Protein AF-A0A2G8K4X2-F1 (afdb_monomer)

Solvent-accessible surface area (backbone atoms only — not comparable to full-atom values): 8890 Å² total; per-residue (Å²): 133,88,83,90,83,82,90,83,82,84,77,79,78,77,75,80,78,75,88,71,75,73,72,77,80,63,65,92,45,68,45,72,50,70,77,47,72,41,66,50,57,87,57,73,55,82,38,8,48,30,30,33,38,68,70,51,81,57,91,60,81,48,74,34,36,35,93,85,47,75,45,21,37,27,34,35,54,96,65,34,31,43,34,28,25,53,48,40,48,72,36,43,70,31,59,95,35,24,49,78,48,69,43,75,88,77,43,47,80,44,81,47,60,81,44,93,67,15,62,39,62,55,13,28,32,22,32,94,68,79,73,78,59,75,80,58,51,91,87,51,54,66,73,88,126

Foldseek 3Di:
DDDDDDDDDPPPPPDPDDPPPPPDPPDQPWAWADKDKFQDLVDWDQWATKTKGPVDFDPDFDWAQDPVQNQWIWTDDPRIIIITGRGWAFDAPAPVQWDWDADRQQRDIDIDGNDPRRRPGRITMHHDDDCPCVPADSNGHDHPD

Radius of gyration: 25.75 Å; Cα contacts (8 Å, |Δi|>4): 267; chains: 1; bounding box: 58×37×91 Å

pLDDT: mean 77.75, std 19.87, range [35.12, 98.06]

Nearest PDB structures (foldseek):
  3ix0-assembly1_A  TM=6.193E-01  e=2.206E-02  Homo sapiens
  2iz3-assembly1_A  TM=6.596E-01  e=3.076E-02  Homo sapiens
  2iz4-assembly1_A  TM=5.266E-01  e=6.522E-03  Sus scrofa
  6rwc-assembly2_B  TM=4.838E-01  e=2.524E-01  Gallus gallus
  1xhh-assembly1_A  TM=3.540E-01  e=5.657E-02  Sus scrofa

Sequence (145 aa):
MNFVSIVTIFVTLLGVARPGEIEGVKPDVEHALPILVEPDPNNEPTHGTCYNNLALACPAMAMFADPINVCSDCVCMNDEYTCCRRKAEPKVRCPEHCRLTQDQDTCEFLFSASARGACEIVGWYYSEVGDTFDNVPDTGLPYDS

Structure (mmCIF, N/CA/C/O backbone):
data_AF-A0A2G8K4X2-F1
#
_entry.id   AF-A0A2G8K4X2-F1
#
loop_
_atom_site.group_PDB
_atom_site.id
_atom_site.type_symbol
_atom_site.label_atom_id
_atom_site.label_alt_id
_atom_site.label_comp_id
_atom_site.label_asym_id
_atom_site.label_entity_id
_atom_site.label_seq_id
_atom_site.pdbx_PDB_ins_code
_atom_site.Cartn_x
_atom_site.Cartn_y
_atom_site.Cartn_z
_atom_site.occupancy
_atom_site.B_iso_or_equiv
_atom_site.auth_seq_id
_atom_site.auth_comp_id
_atom_site.auth_asym_id
_atom_site.auth_atom_id
_atom_site.pdbx_PDB_model_num
ATOM 1 N N . MET A 1 1 ? -45.144 -23.058 -72.183 1.00 35.75 1 MET A N 1
ATOM 2 C CA . MET A 1 1 ? -43.898 -23.804 -72.458 1.00 35.75 1 MET A CA 1
ATOM 3 C C . MET A 1 1 ? -42.743 -23.018 -71.860 1.00 35.75 1 MET A C 1
ATOM 5 O O . MET A 1 1 ? -42.625 -21.850 -72.190 1.00 35.75 1 MET A O 1
ATOM 9 N N . ASN A 1 2 ? -42.036 -23.658 -70.920 1.00 35.12 2 ASN A N 1
ATOM 10 C CA . ASN A 1 2 ? -40.651 -23.513 -70.424 1.00 35.12 2 ASN A CA 1
ATOM 11 C C . ASN A 1 2 ? -39.813 -22.332 -70.984 1.00 35.12 2 ASN A C 1
ATOM 13 O O . ASN A 1 2 ? -39.846 -22.083 -72.179 1.00 35.12 2 ASN A O 1
ATOM 17 N N . PHE A 1 3 ? -38.987 -21.606 -70.225 1.00 39.78 3 PHE A N 1
ATOM 18 C CA . PHE A 1 3 ? -37.898 -22.087 -69.368 1.00 39.78 3 PHE A CA 1
ATOM 19 C C . PHE A 1 3 ? -37.444 -21.005 -68.369 1.00 39.78 3 PHE A C 1
ATOM 21 O O . PHE A 1 3 ? -37.475 -19.810 -68.650 1.00 39.78 3 PHE A O 1
ATOM 28 N N . VAL A 1 4 ? -36.963 -21.481 -67.224 1.00 45.62 4 VAL A N 1
ATOM 29 C CA . VAL A 1 4 ? -36.193 -20.775 -66.191 1.00 45.62 4 VAL A CA 1
ATOM 30 C C . VAL A 1 4 ? -34.840 -20.284 -66.734 1.00 45.62 4 VAL A C 1
ATOM 32 O O . VAL A 1 4 ? -34.160 -21.029 -67.436 1.00 45.62 4 VAL A O 1
ATOM 35 N N . SER A 1 5 ? -34.410 -19.078 -66.344 1.00 42.50 5 SER A N 1
ATOM 36 C CA . SER A 1 5 ? -32.993 -18.655 -66.258 1.00 42.50 5 SER A CA 1
ATOM 37 C C . SER A 1 5 ? -32.906 -17.363 -65.430 1.00 42.50 5 SER A C 1
ATOM 39 O O . SER A 1 5 ? -33.437 -16.338 -65.835 1.00 42.50 5 SER A O 1
ATOM 41 N N . ILE A 1 6 ? -32.600 -17.468 -64.133 1.00 49.41 6 ILE A N 1
ATOM 42 C CA . ILE A 1 6 ? -31.269 -17.328 -63.497 1.00 49.41 6 ILE A CA 1
ATOM 43 C C . ILE A 1 6 ? -30.860 -15.857 -63.277 1.00 49.41 6 ILE A C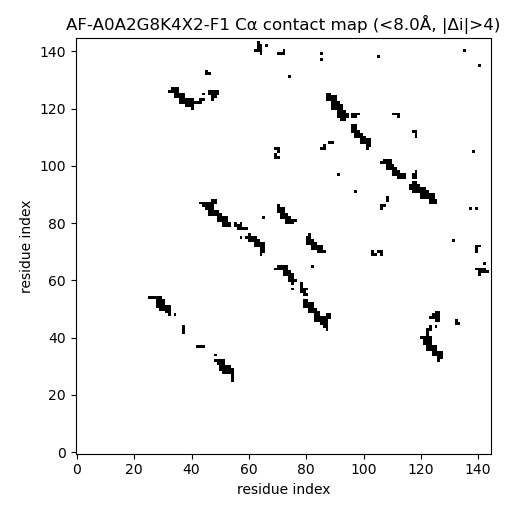 1
ATOM 45 O O . ILE A 1 6 ? -30.402 -15.159 -64.171 1.00 49.41 6 ILE A O 1
ATOM 49 N N . VAL A 1 7 ? -31.081 -15.437 -62.027 1.00 49.28 7 VAL A N 1
ATOM 50 C CA . VAL A 1 7 ? -30.202 -14.679 -61.116 1.00 49.28 7 VAL A CA 1
ATOM 51 C C . VAL A 1 7 ? -28.978 -13.987 -61.732 1.00 49.28 7 VAL A C 1
ATOM 53 O O . VAL A 1 7 ? -28.005 -14.648 -62.064 1.00 49.28 7 VAL A O 1
ATOM 56 N N . THR A 1 8 ? -28.966 -12.652 -61.662 1.00 46.31 8 THR A N 1
ATOM 57 C CA . THR A 1 8 ? -27.767 -11.856 -61.329 1.00 46.31 8 THR A CA 1
ATOM 58 C C . THR A 1 8 ? -28.211 -10.474 -60.851 1.00 46.31 8 THR A C 1
ATOM 60 O O . THR A 1 8 ? -28.406 -9.565 -61.652 1.00 46.31 8 THR A O 1
ATOM 63 N N . ILE A 1 9 ? -28.390 -10.305 -59.539 1.00 53.06 9 ILE A N 1
ATOM 64 C CA . ILE A 1 9 ? -28.363 -8.975 -58.921 1.00 53.06 9 ILE A CA 1
ATOM 65 C C . ILE A 1 9 ? -26.979 -8.849 -58.292 1.00 53.06 9 ILE A C 1
ATOM 67 O O . ILE A 1 9 ? -26.721 -9.382 -57.216 1.00 53.06 9 ILE A O 1
ATOM 71 N N . PHE A 1 10 ? -26.075 -8.173 -58.999 1.00 44.56 10 PHE A N 1
ATOM 72 C CA . PHE A 1 10 ? -24.842 -7.655 -58.418 1.00 44.56 10 PHE A CA 1
ATOM 73 C C . PHE A 1 10 ? -25.221 -6.518 -57.464 1.00 44.56 10 PHE A C 1
ATOM 75 O O . PHE A 1 10 ? -25.299 -5.358 -57.859 1.00 44.56 10 PHE A O 1
ATOM 82 N N . VAL A 1 11 ? -25.497 -6.851 -56.202 1.00 49.78 11 VAL A N 1
ATOM 83 C CA . VAL A 1 11 ? -25.477 -5.857 -55.128 1.00 49.78 11 VAL A CA 1
ATOM 84 C C . VAL A 1 11 ? -24.010 -5.587 -54.825 1.00 49.78 11 VAL A C 1
ATOM 86 O O . VAL A 1 11 ? -23.348 -6.346 -54.121 1.00 49.78 11 VAL A O 1
ATOM 89 N N . THR A 1 12 ? -23.485 -4.510 -55.399 1.00 48.69 12 THR A N 1
ATOM 90 C CA . THR A 1 12 ? -22.226 -3.904 -54.975 1.00 48.69 12 THR A CA 1
ATOM 91 C C . THR A 1 12 ? -22.400 -3.380 -53.552 1.00 48.69 12 THR A C 1
ATOM 93 O O . THR A 1 12 ? -22.817 -2.242 -53.336 1.00 48.69 12 THR A O 1
ATOM 96 N N . LEU A 1 13 ? -22.091 -4.228 -52.571 1.00 42.22 13 LEU A N 1
ATOM 97 C CA . LEU A 1 13 ? -21.742 -3.814 -51.218 1.00 42.22 13 LEU A CA 1
ATOM 98 C C . LEU A 1 13 ? -20.413 -3.056 -51.303 1.00 42.22 13 LEU A C 1
ATOM 100 O O . LEU A 1 13 ? -19.335 -3.631 -51.174 1.00 42.22 13 LEU A O 1
ATOM 104 N N . LEU A 1 14 ? -20.493 -1.751 -51.561 1.00 46.50 14 LEU A N 1
ATOM 105 C CA . LEU A 1 14 ? -19.412 -0.833 -51.233 1.00 46.50 14 LEU A CA 1
ATOM 106 C C . LEU A 1 14 ? -19.331 -0.786 -49.709 1.00 46.50 14 LEU A C 1
ATOM 108 O O . LEU A 1 14 ? -20.052 -0.045 -49.041 1.00 46.50 14 LEU A O 1
ATOM 112 N N . GLY A 1 15 ? -18.477 -1.656 -49.176 1.00 39.78 15 GLY A N 1
ATOM 113 C CA . GLY A 1 15 ? -18.011 -1.589 -47.809 1.00 39.78 15 GLY A CA 1
ATOM 114 C C . GLY A 1 15 ? -17.372 -0.229 -47.580 1.00 39.78 15 GLY A C 1
ATOM 115 O O . GLY A 1 15 ? -16.271 0.043 -48.050 1.00 39.78 15 GLY A O 1
ATOM 116 N N . VAL A 1 16 ? -18.060 0.620 -46.824 1.00 42.34 16 VAL A N 1
ATOM 117 C CA . VAL A 1 16 ? -17.403 1.702 -46.101 1.00 42.34 16 VAL A CA 1
ATOM 118 C C . VAL A 1 16 ? -16.757 1.035 -44.893 1.00 42.34 16 VAL A C 1
ATOM 120 O O . VAL A 1 16 ? -17.330 0.966 -43.807 1.00 42.34 16 VAL A O 1
ATOM 123 N N . ALA A 1 17 ? -15.586 0.440 -45.117 1.00 38.44 17 ALA A N 1
ATOM 124 C CA . ALA A 1 17 ? -14.697 0.086 -44.030 1.00 38.44 17 ALA A CA 1
ATOM 125 C C . ALA A 1 17 ? -14.348 1.399 -43.325 1.00 38.44 17 ALA A C 1
ATOM 127 O O . ALA A 1 17 ? -13.675 2.259 -43.889 1.00 38.44 17 ALA A O 1
ATOM 128 N N . ARG A 1 18 ? -14.863 1.585 -42.111 1.00 45.28 18 ARG A N 1
ATOM 129 C CA . ARG A 1 18 ? -14.242 2.490 -41.153 1.00 45.28 18 ARG A CA 1
ATOM 130 C C . ARG A 1 18 ? -13.217 1.651 -40.398 1.00 45.28 18 ARG A C 1
ATOM 132 O O . ARG A 1 18 ? -13.633 0.913 -39.507 1.00 45.28 18 ARG A O 1
ATOM 139 N N . PRO A 1 19 ? -11.913 1.732 -40.701 1.00 39.41 19 PRO A N 1
ATOM 140 C CA . PRO A 1 19 ? -10.915 1.413 -39.705 1.00 39.41 19 PRO A CA 1
ATOM 141 C C . PRO A 1 19 ? -10.851 2.636 -38.789 1.00 39.41 19 PRO A C 1
ATOM 143 O O . PRO A 1 19 ? -10.010 3.512 -38.932 1.00 39.41 19 PRO A O 1
ATOM 146 N N . GLY A 1 20 ? -11.842 2.761 -37.911 1.00 37.41 20 GLY A N 1
ATOM 147 C CA . GLY A 1 20 ? -11.581 3.393 -36.633 1.00 37.41 20 GLY A CA 1
ATOM 148 C C . GLY A 1 20 ? -11.037 2.270 -35.780 1.00 37.41 20 GLY A C 1
ATOM 149 O O . GLY A 1 20 ? -11.826 1.549 -35.175 1.00 37.41 20 GLY A O 1
ATOM 150 N N . GLU A 1 21 ? -9.725 2.050 -35.849 1.00 40.00 21 GLU A N 1
ATOM 151 C CA . GLU A 1 21 ? -9.008 1.329 -34.808 1.00 40.00 21 GLU A CA 1
ATOM 152 C C . GLU A 1 21 ? -9.442 1.958 -33.489 1.00 40.00 21 GLU A C 1
ATOM 154 O O . GLU A 1 21 ? -9.112 3.100 -33.177 1.00 40.00 21 GLU A O 1
ATOM 159 N N . ILE A 1 22 ? -10.271 1.234 -32.746 1.00 46.62 22 ILE A N 1
ATOM 160 C CA . ILE A 1 22 ? -10.322 1.430 -31.312 1.00 46.62 22 ILE A CA 1
ATOM 161 C C . ILE A 1 22 ? -8.970 0.878 -30.876 1.00 46.62 22 ILE A C 1
ATOM 163 O O . ILE A 1 22 ? -8.792 -0.339 -30.793 1.00 46.62 22 ILE A O 1
ATOM 167 N N . GLU A 1 23 ? -7.990 1.779 -30.789 1.00 39.12 23 GLU A N 1
ATOM 168 C CA . GLU A 1 23 ? -6.681 1.525 -30.201 1.00 39.12 23 GLU A CA 1
ATOM 169 C C . GLU A 1 23 ? -6.888 0.699 -28.936 1.00 39.12 23 GLU A C 1
ATOM 171 O O . GLU A 1 23 ? -7.755 0.999 -28.111 1.00 39.12 23 GLU A O 1
ATOM 176 N N . GLY A 1 24 ? -6.168 -0.418 -28.888 1.00 39.50 24 GLY A N 1
ATOM 177 C CA . GLY A 1 24 ? -6.469 -1.565 -28.055 1.00 39.50 24 GLY A CA 1
ATOM 178 C C . GLY A 1 24 ? -6.794 -1.210 -26.613 1.00 39.50 24 GLY A C 1
ATOM 179 O O . GLY A 1 24 ? -5.904 -0.967 -25.804 1.00 39.50 24 GLY A O 1
ATOM 180 N N . VAL A 1 25 ? -8.068 -1.355 -26.255 1.00 39.56 25 VAL A N 1
ATOM 181 C CA . VAL A 1 25 ? -8.414 -1.770 -24.899 1.00 39.56 25 VAL A CA 1
ATOM 182 C C . VAL A 1 25 ? -7.972 -3.226 -24.799 1.00 39.56 25 VAL A C 1
ATOM 184 O O . VAL A 1 25 ? -8.720 -4.153 -25.118 1.00 39.56 25 VAL A O 1
ATOM 187 N N . LYS A 1 26 ? -6.698 -3.428 -24.453 1.00 43.03 26 LYS A N 1
ATOM 188 C CA . LYS A 1 26 ? -6.221 -4.730 -23.998 1.00 43.03 26 LYS A CA 1
ATOM 189 C C . LYS A 1 26 ? -7.056 -5.034 -22.741 1.00 43.03 26 LYS A C 1
ATOM 191 O O . LYS A 1 26 ? -7.198 -4.135 -21.912 1.00 43.03 26 LYS A O 1
ATOM 196 N N . PRO A 1 27 ? -7.716 -6.204 -22.651 1.00 45.97 27 PRO A N 1
ATOM 197 C CA . PRO A 1 27 ? -8.556 -6.529 -21.501 1.00 45.97 27 PRO A CA 1
ATOM 198 C C . PRO A 1 27 ? -7.746 -6.339 -20.221 1.00 45.97 27 PRO A C 1
ATOM 200 O O . PRO A 1 27 ? -6.533 -6.495 -20.265 1.00 45.97 27 PRO A O 1
ATOM 203 N N . ASP A 1 28 ? -8.402 -5.990 -19.122 1.00 52.06 28 ASP A N 1
ATOM 204 C CA . ASP A 1 28 ? -7.775 -5.878 -17.805 1.00 52.06 28 ASP A CA 1
ATOM 205 C C . ASP A 1 28 ? -7.044 -7.201 -17.499 1.00 52.06 28 ASP A C 1
ATOM 207 O O . ASP A 1 28 ? -7.676 -8.219 -17.208 1.00 52.06 28 ASP A O 1
ATOM 211 N N . VAL A 1 29 ? -5.723 -7.239 -17.712 1.00 61.19 29 VAL A N 1
ATOM 212 C CA . VAL A 1 29 ? -4.878 -8.421 -17.465 1.00 61.19 29 VAL A CA 1
ATOM 213 C C . VAL A 1 29 ? -4.038 -8.184 -16.215 1.00 61.19 29 VAL A C 1
ATOM 215 O O . VAL A 1 29 ? -2.851 -8.510 -16.171 1.00 61.19 29 VAL A O 1
ATOM 218 N N . GLU A 1 30 ? -4.656 -7.563 -15.215 1.00 73.62 30 GLU A N 1
ATOM 219 C CA . GLU A 1 30 ? -4.088 -7.440 -13.884 1.00 73.62 30 GLU A CA 1
ATOM 220 C C . GLU A 1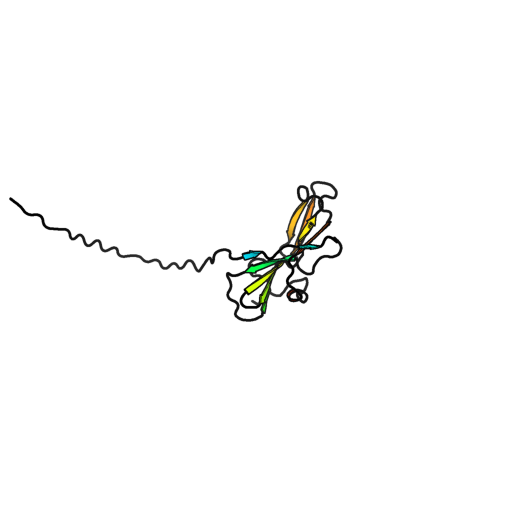 30 ? -4.214 -8.785 -13.166 1.00 73.62 30 GLU A C 1
ATOM 222 O O . GLU A 1 30 ? -5.309 -9.310 -12.941 1.00 73.62 30 GLU A O 1
ATOM 227 N N . HIS A 1 31 ? -3.076 -9.378 -12.823 1.00 84.75 31 HIS A N 1
ATOM 228 C CA . HIS A 1 31 ? -3.020 -10.586 -12.018 1.00 84.75 31 HIS A CA 1
ATOM 229 C C . HIS A 1 31 ? -2.592 -10.228 -10.599 1.00 84.75 31 HIS A C 1
ATOM 231 O O . HIS A 1 31 ? -1.420 -9.956 -10.354 1.00 84.75 31 HIS A O 1
ATOM 237 N N . ALA A 1 32 ? -3.538 -10.220 -9.659 1.00 87.88 32 ALA A N 1
ATOM 238 C CA . ALA A 1 32 ? -3.230 -9.959 -8.258 1.00 87.88 32 ALA A CA 1
ATOM 239 C C . ALA A 1 32 ? -2.256 -11.012 -7.709 1.00 87.88 32 ALA A C 1
ATOM 241 O O . ALA A 1 32 ? -2.498 -12.217 -7.827 1.00 87.88 32 ALA A O 1
ATOM 242 N N . LEU A 1 33 ? -1.175 -10.551 -7.081 1.00 91.56 33 LEU A N 1
ATOM 243 C CA . LEU A 1 33 ? -0.255 -11.425 -6.367 1.00 91.56 33 LEU A CA 1
ATOM 244 C C . LEU A 1 33 ? -0.884 -11.901 -5.046 1.00 91.56 33 LEU A C 1
ATOM 246 O O . LEU A 1 33 ? -1.833 -11.285 -4.546 1.00 91.56 33 LEU A O 1
ATOM 250 N N . PRO A 1 34 ? -0.382 -13.002 -4.455 1.00 94.75 34 PRO A N 1
ATOM 251 C CA . PRO A 1 34 ? -0.856 -13.467 -3.160 1.00 94.75 34 PRO A CA 1
ATOM 252 C C . PRO A 1 34 ? -0.825 -12.350 -2.109 1.00 94.75 34 PRO A C 1
ATOM 254 O O . PRO A 1 34 ? 0.167 -11.633 -1.970 1.00 94.75 34 PRO A O 1
ATOM 257 N N . ILE A 1 35 ? -1.928 -12.210 -1.373 1.00 95.56 35 ILE A N 1
ATOM 258 C CA . ILE A 1 35 ? -2.058 -11.237 -0.288 1.00 95.56 35 ILE A CA 1
ATOM 259 C C . ILE A 1 35 ? -1.720 -11.932 1.028 1.00 95.56 35 ILE A C 1
ATOM 261 O O . ILE A 1 35 ? -2.321 -12.948 1.387 1.00 95.56 35 ILE A O 1
ATOM 265 N N . LEU A 1 36 ? -0.775 -11.350 1.751 1.00 96.69 36 LEU A N 1
ATOM 266 C CA . LEU A 1 36 ? -0.355 -11.729 3.089 1.00 96.69 36 LEU A CA 1
ATOM 267 C C . LEU A 1 36 ? -0.839 -10.696 4.111 1.00 96.69 36 LEU A C 1
ATOM 269 O O . LEU A 1 36 ? -1.313 -9.612 3.761 1.00 96.69 36 LEU A O 1
ATOM 273 N N . VAL A 1 37 ? -0.745 -11.062 5.391 1.00 97.12 37 VAL A N 1
ATOM 274 C CA . VAL A 1 37 ? -1.104 -10.192 6.514 1.00 97.12 37 VAL A CA 1
ATOM 275 C C . VAL A 1 37 ? 0.059 -10.133 7.490 1.00 97.12 37 VAL A C 1
ATOM 277 O O . VAL A 1 37 ? 0.432 -11.167 8.039 1.00 97.12 37 VAL A O 1
ATOM 280 N N . GLU A 1 38 ? 0.568 -8.932 7.744 1.00 96.88 38 GLU A N 1
ATOM 281 C CA . GLU A 1 38 ? 1.440 -8.640 8.882 1.00 96.88 38 GLU A CA 1
ATOM 282 C C . GLU A 1 38 ? 0.545 -8.339 10.097 1.00 96.88 38 GLU A C 1
ATOM 284 O O . GLU A 1 38 ? -0.206 -7.360 10.066 1.00 96.88 38 GLU A O 1
ATOM 289 N N . PRO A 1 39 ? 0.500 -9.213 11.119 1.00 96.44 39 PRO A N 1
ATOM 290 C CA . PRO A 1 39 ? -0.393 -9.045 12.260 1.00 96.44 39 PRO A CA 1
ATOM 291 C C . PRO A 1 39 ? 0.051 -7.982 13.276 1.00 96.44 39 PRO A C 1
ATOM 293 O O . PRO A 1 39 ? -0.772 -7.611 14.113 1.00 96.44 39 PRO A O 1
ATOM 296 N N . ASP A 1 40 ? 1.305 -7.518 13.270 1.00 97.06 40 ASP A N 1
ATOM 297 C CA . ASP A 1 40 ? 1.741 -6.435 14.157 1.00 97.06 40 ASP A CA 1
ATOM 298 C C . ASP A 1 40 ? 1.317 -5.071 13.583 1.00 97.06 40 ASP A C 1
ATOM 300 O O . ASP A 1 40 ? 1.847 -4.633 12.560 1.00 97.06 40 ASP A O 1
ATOM 304 N N . PRO A 1 41 ? 0.393 -4.342 14.237 1.00 96.00 41 PRO A N 1
ATOM 305 C CA . PRO A 1 41 ? -0.040 -3.035 13.757 1.00 96.00 41 PRO A CA 1
ATOM 306 C C . PRO A 1 41 ? 1.074 -1.979 13.766 1.00 96.00 41 PRO A C 1
ATOM 308 O O . PRO A 1 41 ? 0.916 -0.951 13.116 1.00 96.00 41 PRO A O 1
ATOM 311 N N . ASN A 1 42 ? 2.189 -2.206 14.469 1.00 96.88 42 ASN A N 1
ATOM 312 C CA . ASN A 1 42 ? 3.330 -1.287 14.490 1.00 96.88 42 ASN A CA 1
ATOM 313 C C . ASN A 1 42 ? 4.397 -1.620 13.436 1.00 96.88 42 ASN A C 1
ATOM 315 O O . ASN A 1 42 ? 5.356 -0.861 13.304 1.00 96.88 42 ASN A O 1
ATOM 319 N N . ASN A 1 43 ? 4.252 -2.737 12.719 1.00 95.38 43 ASN A N 1
ATOM 320 C CA . ASN A 1 43 ? 5.172 -3.162 11.670 1.00 95.38 43 ASN A CA 1
ATOM 321 C C . ASN A 1 43 ? 4.516 -2.962 10.298 1.00 95.38 43 ASN A C 1
ATOM 323 O O . ASN A 1 43 ? 4.073 -3.917 9.673 1.00 95.38 43 ASN A O 1
ATOM 327 N N . GLU A 1 44 ? 4.374 -1.715 9.850 1.00 94.38 44 GLU A N 1
ATOM 328 C CA . GLU A 1 44 ? 3.846 -1.442 8.508 1.00 94.38 44 GLU A CA 1
ATOM 329 C C . GLU A 1 44 ? 4.870 -1.878 7.437 1.00 94.38 44 GLU A C 1
ATOM 331 O O . GLU A 1 44 ? 6.016 -1.420 7.483 1.00 94.38 44 GLU A O 1
ATOM 336 N N . PRO A 1 45 ? 4.501 -2.757 6.483 1.00 92.88 45 PRO A N 1
ATOM 337 C CA . PRO A 1 45 ? 5.371 -3.113 5.363 1.00 92.88 45 PRO A CA 1
ATOM 338 C C . PRO A 1 45 ? 5.691 -1.908 4.467 1.00 92.88 45 PRO A C 1
ATOM 340 O O . PRO A 1 45 ? 4.887 -0.989 4.334 1.00 92.88 45 PRO A O 1
ATOM 343 N N . THR A 1 46 ? 6.840 -1.950 3.789 1.00 90.12 46 THR A N 1
ATOM 344 C CA . THR A 1 46 ? 7.325 -0.879 2.893 1.00 90.12 46 THR A CA 1
ATOM 345 C C . THR A 1 46 ? 6.422 -0.631 1.684 1.00 90.12 46 THR A C 1
ATOM 347 O O . THR A 1 46 ? 6.434 0.456 1.118 1.00 90.12 46 THR A O 1
ATOM 350 N N . HIS A 1 47 ? 5.623 -1.622 1.292 1.00 91.62 47 HIS A N 1
ATOM 351 C CA . HIS A 1 47 ? 4.639 -1.522 0.223 1.00 91.62 47 HIS A CA 1
ATOM 352 C C . HIS A 1 47 ? 3.370 -2.303 0.589 1.00 91.62 47 HIS A C 1
ATOM 354 O O . HIS A 1 47 ? 3.349 -3.159 1.476 1.00 91.62 47 HIS A O 1
ATOM 360 N N . GLY A 1 48 ? 2.292 -2.045 -0.142 1.00 94.31 48 GLY A N 1
ATOM 361 C CA . GLY A 1 48 ? 1.038 -2.771 -0.012 1.00 94.31 48 GLY A CA 1
ATOM 362 C C . GLY A 1 48 ? 0.934 -3.990 -0.910 1.00 94.31 48 GLY A C 1
ATOM 363 O O . GLY A 1 48 ? 1.904 -4.701 -1.181 1.00 94.31 48 GLY A O 1
ATOM 364 N N . THR A 1 49 ? -0.295 -4.275 -1.318 1.00 94.56 49 THR A N 1
ATOM 365 C CA . THR A 1 49 ? -0.595 -5.371 -2.234 1.00 94.56 49 THR A CA 1
ATOM 366 C C . THR A 1 49 ? -0.105 -5.049 -3.638 1.00 94.56 49 THR A C 1
ATOM 368 O O . THR A 1 49 ? -0.040 -3.884 -4.045 1.00 94.56 49 THR A O 1
ATOM 371 N N . CYS A 1 50 ? 0.239 -6.104 -4.367 1.00 92.75 50 CYS A N 1
ATOM 372 C CA . CYS A 1 50 ? 0.830 -5.999 -5.689 1.00 92.75 50 CYS A CA 1
ATOM 373 C C . CYS A 1 50 ? 0.030 -6.788 -6.726 1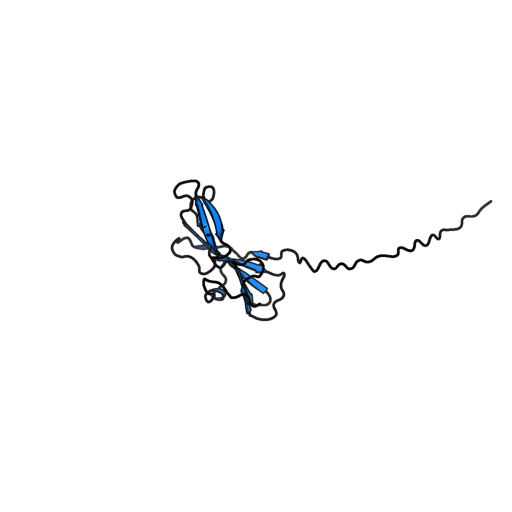.00 92.75 50 CYS A C 1
ATOM 375 O O . CYS A 1 50 ? -0.694 -7.735 -6.403 1.00 92.75 50 CYS A O 1
ATOM 377 N N . TYR A 1 51 ? 0.188 -6.415 -7.987 1.00 90.31 51 TYR A N 1
ATOM 378 C CA . TYR A 1 51 ? -0.411 -7.089 -9.127 1.00 90.31 51 TYR A CA 1
ATOM 379 C C . TYR A 1 51 ? 0.543 -7.058 -10.322 1.00 90.31 51 TYR A C 1
ATOM 381 O O . TYR A 1 51 ? 1.353 -6.140 -10.452 1.00 90.31 51 TYR A O 1
ATOM 389 N N . ASN A 1 52 ? 0.439 -8.048 -11.205 1.00 87.75 52 ASN A N 1
ATOM 390 C CA . ASN A 1 52 ? 1.173 -8.052 -12.462 1.00 87.75 52 ASN A CA 1
ATOM 391 C C . ASN A 1 52 ? 0.304 -7.455 -13.565 1.00 87.75 52 ASN A C 1
ATOM 393 O O . ASN A 1 52 ? -0.824 -7.903 -13.761 1.00 87.75 52 ASN A O 1
ATOM 397 N N . ASN A 1 53 ? 0.829 -6.492 -14.317 1.00 79.50 53 ASN A N 1
ATOM 398 C CA . ASN A 1 53 ? 0.169 -5.933 -15.488 1.00 79.50 53 ASN A CA 1
ATOM 399 C C . ASN A 1 53 ? 0.723 -6.586 -16.763 1.00 79.50 53 ASN A C 1
ATOM 401 O O . ASN A 1 53 ? 1.785 -6.216 -17.265 1.00 79.50 53 ASN A O 1
ATOM 405 N N . LEU A 1 54 ? -0.017 -7.551 -17.318 1.00 73.56 54 LEU A N 1
ATOM 406 C CA . LEU A 1 54 ? 0.372 -8.249 -18.556 1.00 73.56 54 LEU A CA 1
ATOM 407 C C . LEU A 1 54 ? -0.059 -7.486 -19.825 1.00 73.56 54 LEU A C 1
ATOM 409 O O . LEU A 1 54 ? 0.162 -7.925 -20.966 1.00 73.56 54 LEU A O 1
ATOM 413 N N . ALA A 1 55 ? -0.725 -6.339 -19.664 1.00 68.75 55 ALA A N 1
ATOM 414 C CA . ALA A 1 55 ? -1.153 -5.522 -20.785 1.00 68.75 55 ALA A CA 1
ATOM 415 C C . ALA A 1 55 ? 0.023 -4.753 -21.418 1.00 68.75 55 ALA A C 1
ATOM 417 O O . ALA A 1 55 ? 0.017 -4.492 -22.625 1.00 68.75 55 ALA A O 1
ATOM 418 N N . LEU A 1 56 ? 1.071 -4.481 -20.651 1.00 66.56 56 LEU A N 1
ATOM 419 C CA . LEU A 1 56 ? 2.213 -3.694 -21.090 1.00 66.56 56 LEU A CA 1
ATOM 420 C C . LEU A 1 56 ? 3.394 -4.606 -21.454 1.00 66.56 56 LEU A C 1
ATOM 422 O O . LEU A 1 56 ? 3.660 -5.593 -20.778 1.00 66.56 56 LEU A O 1
ATOM 426 N N . ALA A 1 57 ? 4.079 -4.298 -22.558 1.00 66.69 57 ALA A N 1
ATOM 427 C CA . ALA A 1 57 ? 5.309 -4.984 -22.952 1.00 66.69 57 ALA A CA 1
ATOM 428 C C . ALA A 1 57 ? 6.502 -4.206 -22.401 1.00 66.69 57 ALA A C 1
ATOM 430 O O . ALA A 1 57 ? 6.594 -2.999 -22.625 1.00 66.69 57 ALA A O 1
ATOM 431 N N . CYS A 1 58 ? 7.397 -4.884 -21.690 1.00 67.94 58 CYS A N 1
ATOM 432 C CA . CYS A 1 58 ? 8.511 -4.224 -21.036 1.00 67.94 58 CYS A CA 1
ATOM 433 C C . CYS A 1 58 ? 9.744 -4.087 -21.950 1.00 67.94 58 CYS A C 1
ATOM 435 O O . CYS A 1 58 ? 10.254 -5.094 -22.438 1.00 67.94 58 CYS A O 1
ATOM 437 N N . PRO A 1 59 ? 10.274 -2.868 -22.163 1.00 61.38 59 PRO A N 1
ATOM 438 C CA . PRO A 1 59 ? 11.461 -2.671 -22.991 1.00 61.38 59 PRO A CA 1
ATOM 439 C C . PRO A 1 59 ? 12.801 -2.801 -22.237 1.00 61.38 59 PRO A C 1
ATOM 441 O O . PRO A 1 59 ? 13.822 -3.013 -22.890 1.00 61.38 59 PRO A O 1
ATOM 444 N N . ALA A 1 60 ? 12.831 -2.659 -20.903 1.00 64.19 60 ALA A N 1
ATOM 445 C CA . ALA A 1 60 ? 14.019 -2.807 -20.045 1.00 64.19 60 ALA A CA 1
ATOM 446 C C . ALA A 1 60 ? 13.643 -2.773 -18.546 1.00 64.19 60 ALA A C 1
ATOM 448 O O . ALA A 1 60 ? 12.580 -2.259 -18.199 1.00 64.19 60 ALA A O 1
ATOM 449 N N . MET A 1 61 ? 14.535 -3.241 -17.654 1.00 64.56 61 MET A N 1
ATOM 450 C CA . MET A 1 61 ? 14.384 -3.030 -16.204 1.00 64.56 61 MET A CA 1
ATOM 451 C C . MET A 1 61 ? 14.308 -1.530 -15.904 1.00 64.56 61 MET A C 1
ATOM 453 O O . MET A 1 61 ? 15.290 -0.805 -16.068 1.00 64.56 61 MET A O 1
ATOM 457 N N . ALA A 1 62 ? 13.137 -1.090 -15.467 1.00 73.38 62 ALA A N 1
ATOM 458 C CA . ALA A 1 62 ? 12.850 0.277 -15.074 1.00 73.38 62 ALA A CA 1
ATOM 459 C C . ALA A 1 62 ? 11.831 0.251 -13.936 1.00 73.38 62 ALA A C 1
ATOM 461 O O . ALA A 1 62 ? 10.937 -0.603 -13.918 1.00 73.38 62 ALA A O 1
ATOM 462 N N . MET A 1 63 ? 11.984 1.188 -13.005 1.00 74.50 63 MET A N 1
ATOM 463 C CA . MET A 1 63 ? 10.995 1.466 -11.974 1.00 74.50 63 MET A CA 1
ATOM 464 C C . MET A 1 63 ? 10.331 2.802 -12.316 1.00 74.50 63 MET A C 1
ATOM 466 O O . MET A 1 63 ? 11.030 3.741 -12.691 1.00 74.50 63 MET A O 1
ATOM 470 N N . PHE A 1 64 ? 9.012 2.894 -12.208 1.00 78.31 64 PHE A N 1
ATOM 471 C CA . PHE A 1 64 ? 8.250 4.087 -12.581 1.00 78.31 64 PHE A CA 1
ATOM 472 C C . PHE A 1 64 ? 6.932 4.139 -11.805 1.00 78.31 64 PHE A C 1
ATOM 474 O O . PHE A 1 64 ? 6.440 3.112 -11.340 1.00 78.31 64 PHE A O 1
ATOM 481 N N . ALA A 1 65 ? 6.352 5.330 -11.669 1.00 77.12 65 ALA A N 1
ATOM 482 C CA . ALA A 1 65 ? 5.005 5.473 -11.127 1.00 77.12 65 ALA A CA 1
ATOM 483 C C . ALA A 1 65 ? 3.965 4.920 -12.113 1.00 77.12 65 ALA A C 1
ATOM 485 O O . ALA A 1 65 ? 4.054 5.166 -13.318 1.00 77.12 65 ALA A O 1
ATOM 486 N N . ASP A 1 66 ? 2.968 4.199 -11.608 1.00 78.25 66 ASP A N 1
ATOM 487 C CA . ASP A 1 66 ? 1.880 3.679 -12.432 1.00 7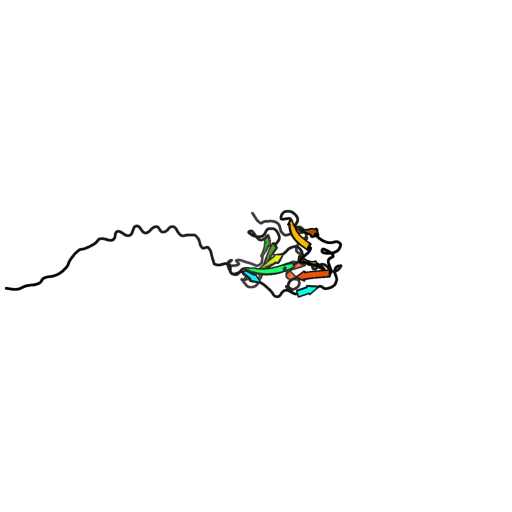8.25 66 ASP A CA 1
ATOM 488 C C . ASP A 1 66 ? 1.076 4.848 -13.049 1.00 78.25 66 ASP A C 1
ATOM 490 O O . ASP A 1 66 ? 0.564 5.705 -12.322 1.00 78.25 66 ASP A O 1
ATOM 494 N N . PRO A 1 67 ? 0.950 4.920 -14.390 1.00 69.94 67 PRO A N 1
ATOM 495 C CA . PRO A 1 67 ? 0.259 6.021 -15.061 1.00 69.94 67 PRO A CA 1
ATOM 496 C C . PRO A 1 67 ? -1.260 6.028 -14.830 1.00 69.94 67 PRO A C 1
ATOM 498 O O . PRO A 1 67 ? -1.913 7.030 -15.124 1.00 69.94 67 PRO A O 1
ATOM 501 N N . ILE A 1 68 ? -1.835 4.921 -14.354 1.00 77.19 68 ILE A N 1
ATOM 502 C CA . ILE A 1 68 ? -3.270 4.766 -14.095 1.00 77.19 68 ILE A CA 1
ATOM 503 C C . ILE A 1 68 ? -3.551 4.921 -12.600 1.00 77.19 68 ILE A C 1
ATOM 505 O O . ILE A 1 68 ? -4.474 5.647 -12.221 1.00 77.19 68 ILE A O 1
ATOM 509 N N . ASN A 1 69 ? -2.763 4.260 -11.750 1.00 83.12 69 ASN A N 1
ATOM 510 C CA . ASN A 1 69 ? -2.917 4.315 -10.300 1.00 83.12 69 ASN A CA 1
ATOM 511 C C . ASN A 1 69 ? -1.758 5.064 -9.644 1.00 83.12 69 ASN A C 1
ATOM 513 O O . ASN A 1 69 ? -0.741 4.482 -9.288 1.00 83.12 69 ASN A O 1
ATOM 517 N N . VAL A 1 70 ? -1.971 6.348 -9.367 1.00 85.75 70 VAL A N 1
ATOM 518 C CA . VAL A 1 70 ? -0.942 7.249 -8.830 1.00 85.75 70 VAL A CA 1
ATOM 519 C C . VAL A 1 70 ? -0.322 6.819 -7.497 1.00 85.75 70 VAL A C 1
ATOM 521 O O . VAL A 1 70 ? 0.736 7.320 -7.118 1.00 85.75 70 VAL A O 1
ATOM 524 N N . CYS A 1 71 ? -0.971 5.893 -6.791 1.00 90.25 71 CYS A N 1
ATOM 525 C CA . CYS A 1 71 ? -0.514 5.332 -5.528 1.00 90.25 71 CYS A CA 1
ATOM 526 C C . CYS A 1 71 ? 0.122 3.955 -5.657 1.00 90.25 71 CYS A C 1
ATOM 528 O O . CYS A 1 71 ? 0.253 3.244 -4.657 1.00 90.25 71 CYS A O 1
ATOM 530 N N . SER A 1 72 ? 0.524 3.588 -6.868 1.00 90.56 72 SER A N 1
ATOM 531 C CA . SER A 1 72 ? 1.302 2.393 -7.143 1.00 90.56 72 SER A CA 1
ATOM 532 C C . SER A 1 72 ? 2.596 2.756 -7.857 1.00 90.56 72 SER A C 1
ATOM 534 O O . SER A 1 72 ? 2.635 3.644 -8.708 1.00 90.56 72 SER A O 1
ATOM 536 N N . ASP A 1 73 ? 3.659 2.047 -7.507 1.00 89.19 73 ASP A N 1
ATOM 537 C CA . ASP A 1 73 ? 4.903 2.062 -8.259 1.00 89.19 73 ASP A CA 1
ATOM 538 C C . ASP A 1 73 ? 5.070 0.705 -8.933 1.00 89.19 73 ASP A C 1
ATOM 540 O O . ASP A 1 73 ? 4.735 -0.341 -8.372 1.00 89.19 73 ASP A O 1
ATOM 544 N N . CYS A 1 74 ? 5.567 0.733 -10.159 1.00 87.44 74 CYS A N 1
ATOM 545 C CA . CYS A 1 74 ? 5.740 -0.431 -10.998 1.00 87.44 74 CYS A CA 1
ATOM 546 C C . CYS A 1 74 ? 7.215 -0.671 -11.268 1.00 87.44 74 CYS A C 1
ATOM 548 O O . CYS A 1 74 ? 7.994 0.256 -11.493 1.00 87.44 74 CYS A O 1
ATOM 550 N N . VAL A 1 75 ? 7.582 -1.942 -11.313 1.00 86.62 75 VAL A N 1
ATOM 551 C CA . VAL A 1 75 ? 8.891 -2.406 -11.747 1.00 86.62 75 VAL A CA 1
ATOM 552 C C . VAL A 1 75 ? 8.683 -3.385 -12.875 1.00 86.62 75 VAL A C 1
ATOM 554 O O . VAL A 1 75 ? 7.867 -4.299 -12.772 1.00 86.62 75 VAL A O 1
ATOM 557 N N . CYS A 1 76 ? 9.442 -3.216 -13.948 1.00 83.19 76 CYS A N 1
ATOM 558 C CA . CYS A 1 76 ? 9.578 -4.290 -14.909 1.00 83.19 76 CYS A CA 1
ATOM 559 C C . CYS A 1 76 ? 10.657 -5.286 -14.473 1.00 83.19 76 CYS A C 1
ATOM 561 O O . CYS A 1 76 ? 11.829 -4.920 -14.338 1.00 83.19 76 CYS A O 1
ATOM 563 N N . MET A 1 77 ? 10.279 -6.560 -14.366 1.00 73.69 77 MET A N 1
ATOM 564 C CA . MET A 1 77 ? 11.196 -7.677 -14.175 1.00 73.69 77 MET A CA 1
ATOM 565 C C . MET A 1 77 ? 10.775 -8.860 -15.055 1.00 73.69 77 MET A C 1
ATOM 567 O O . MET A 1 77 ? 9.611 -9.240 -15.069 1.00 73.69 77 MET A O 1
ATOM 571 N N . ASN A 1 78 ? 11.725 -9.478 -15.765 1.00 71.94 78 ASN A N 1
ATOM 572 C CA . ASN A 1 78 ? 11.480 -10.671 -16.595 1.00 71.94 78 ASN A CA 1
ATOM 573 C C . ASN A 1 78 ? 10.324 -10.514 -17.608 1.00 71.94 78 ASN A C 1
ATOM 575 O O . ASN A 1 78 ? 9.514 -11.422 -17.761 1.00 71.94 78 ASN A O 1
ATOM 579 N N . ASP A 1 79 ? 10.251 -9.364 -18.283 1.00 72.06 79 ASP A N 1
ATOM 580 C CA . ASP A 1 79 ? 9.205 -9.014 -19.259 1.00 72.06 79 ASP A CA 1
ATOM 581 C C . ASP A 1 79 ? 7.781 -8.854 -18.684 1.00 72.06 79 ASP A C 1
ATOM 583 O O . ASP A 1 79 ? 6.830 -8.665 -19.444 1.00 72.06 79 ASP A O 1
ATOM 587 N N . GLU A 1 80 ? 7.630 -8.849 -17.357 1.00 78.44 80 GLU A N 1
ATOM 588 C CA . GLU A 1 80 ? 6.373 -8.575 -16.658 1.00 78.44 80 GLU A CA 1
ATOM 589 C C . GLU A 1 80 ? 6.487 -7.297 -15.819 1.00 78.44 80 GLU A C 1
ATOM 591 O O . GLU A 1 80 ? 7.524 -7.007 -15.218 1.00 78.44 80 GLU A O 1
ATOM 596 N N . TYR A 1 81 ? 5.408 -6.516 -15.774 1.00 84.75 81 TYR A N 1
ATOM 597 C CA . TYR A 1 81 ? 5.299 -5.390 -14.854 1.00 84.75 81 TYR A CA 1
ATOM 598 C C . TYR A 1 81 ? 4.676 -5.862 -13.556 1.00 84.75 81 TYR A C 1
ATOM 600 O O . TYR A 1 81 ? 3.525 -6.283 -13.569 1.00 84.75 81 TYR A O 1
ATOM 608 N N . THR A 1 82 ? 5.398 -5.730 -12.453 1.00 88.81 82 THR A N 1
ATOM 609 C CA . THR A 1 82 ? 4.845 -5.875 -11.108 1.00 88.81 82 THR A CA 1
ATOM 610 C C . THR A 1 82 ? 4.601 -4.485 -10.555 1.00 88.81 82 THR A C 1
ATOM 612 O O . THR A 1 82 ? 5.534 -3.693 -10.456 1.00 88.81 82 THR A O 1
ATOM 615 N N . CYS A 1 83 ? 3.362 -4.181 -10.198 1.00 89.81 83 CYS A N 1
ATOM 616 C CA . CYS A 1 83 ? 2.959 -2.906 -9.627 1.00 89.81 83 CYS A CA 1
ATOM 617 C C . CYS A 1 83 ? 2.492 -3.122 -8.193 1.00 89.81 83 CYS A C 1
ATOM 619 O O . CYS A 1 83 ? 1.639 -3.970 -7.935 1.00 89.81 83 CYS A O 1
ATOM 621 N N . CYS A 1 84 ? 3.052 -2.363 -7.262 1.00 91.81 84 CYS A N 1
ATOM 622 C CA . CYS A 1 84 ? 2.753 -2.449 -5.841 1.00 91.81 84 CYS A CA 1
ATOM 623 C C . CYS A 1 84 ? 2.215 -1.117 -5.345 1.00 91.81 84 CYS A C 1
ATOM 625 O O . CYS A 1 84 ? 2.730 -0.059 -5.706 1.00 91.81 84 CYS A O 1
ATOM 627 N N . ARG A 1 85 ? 1.204 -1.159 -4.473 1.00 92.56 85 ARG A N 1
ATOM 628 C CA . ARG A 1 85 ? 0.755 0.050 -3.778 1.00 92.56 85 ARG A CA 1
ATOM 629 C C . ARG A 1 85 ? 1.878 0.602 -2.902 1.00 92.56 85 ARG A C 1
ATOM 631 O O . ARG A 1 85 ? 2.529 -0.161 -2.197 1.00 92.56 85 ARG A O 1
ATOM 638 N N . ARG A 1 86 ? 2.036 1.924 -2.874 1.00 91.06 86 ARG A N 1
ATOM 639 C CA . ARG A 1 86 ? 3.044 2.629 -2.057 1.00 91.06 86 ARG A CA 1
ATOM 640 C C . ARG A 1 86 ? 2.864 2.443 -0.558 1.00 91.06 86 ARG A C 1
ATOM 642 O O . ARG A 1 86 ? 3.828 2.476 0.189 1.00 91.06 86 ARG A O 1
ATOM 649 N N . LYS A 1 87 ? 1.615 2.287 -0.121 1.00 92.31 87 LYS A N 1
ATOM 650 C CA . LYS A 1 87 ? 1.246 2.126 1.286 1.00 92.31 87 LYS A CA 1
ATOM 651 C C . LYS A 1 87 ? 0.543 0.802 1.495 1.00 92.31 87 LYS A C 1
ATOM 653 O O . LYS A 1 87 ? -0.285 0.396 0.668 1.00 92.31 87 LYS A O 1
ATOM 658 N N . ALA A 1 88 ? 0.857 0.149 2.608 1.00 94.81 88 ALA A N 1
ATOM 659 C CA . ALA A 1 88 ? 0.186 -1.074 2.996 1.00 94.81 88 ALA A CA 1
ATOM 660 C C . ALA A 1 88 ? -1.258 -0.784 3.400 1.00 94.81 88 ALA A C 1
ATOM 662 O O . ALA A 1 88 ? -1.551 0.180 4.106 1.00 94.81 88 ALA A O 1
ATOM 663 N N . GLU A 1 89 ? -2.190 -1.612 2.929 1.00 95.62 89 GLU A N 1
ATOM 664 C CA . GLU A 1 89 ? -3.595 -1.405 3.263 1.00 95.62 89 GLU A CA 1
ATOM 665 C C . GLU A 1 89 ? -3.837 -1.838 4.720 1.00 95.62 89 GLU A C 1
ATOM 667 O O . GLU A 1 89 ? -3.543 -2.985 5.074 1.00 95.62 89 GLU A O 1
ATOM 672 N N . PRO A 1 90 ? -4.368 -0.961 5.588 1.00 97.12 90 PRO A N 1
ATOM 673 C CA . PRO A 1 90 ? -4.557 -1.273 6.995 1.00 97.12 90 PRO A CA 1
ATOM 674 C C . PRO A 1 90 ? -5.674 -2.298 7.179 1.00 97.12 90 PRO A C 1
ATOM 676 O O . PRO A 1 90 ? -6.819 -2.113 6.756 1.00 97.12 90 PRO A O 1
ATOM 679 N N . LYS A 1 91 ? -5.373 -3.363 7.916 1.00 97.25 91 LYS A N 1
ATOM 680 C CA . LYS A 1 91 ? -6.383 -4.275 8.437 1.00 97.25 91 LYS A CA 1
ATOM 681 C C . LYS A 1 91 ? -6.951 -3.684 9.716 1.00 97.25 91 LYS A C 1
ATOM 683 O O . LYS A 1 91 ? -6.245 -3.546 10.708 1.00 97.25 91 LYS A O 1
ATOM 688 N N . VAL A 1 92 ? -8.239 -3.366 9.712 1.00 97.25 92 VAL A N 1
ATOM 689 C CA . VAL A 1 92 ? -8.917 -2.760 10.865 1.00 97.25 92 VAL A CA 1
ATOM 690 C C . VAL A 1 92 ? -9.735 -3.775 11.661 1.00 97.25 92 VAL A C 1
ATOM 692 O O . VAL A 1 92 ? -10.170 -4.800 11.136 1.00 97.25 92 VAL A O 1
ATOM 695 N N . ARG A 1 93 ? -9.957 -3.476 12.944 1.00 96.31 93 ARG A N 1
ATOM 696 C CA . ARG A 1 93 ? -10.677 -4.328 13.900 1.00 96.31 93 ARG A CA 1
ATOM 697 C C . ARG A 1 93 ? -12.113 -4.658 13.463 1.00 96.31 93 ARG A C 1
ATOM 699 O O . ARG A 1 93 ? -12.527 -5.805 13.613 1.00 96.31 93 ARG A O 1
ATOM 706 N N . CYS A 1 94 ? -12.863 -3.670 12.961 1.00 96.50 94 CYS A N 1
ATOM 707 C CA . CYS A 1 94 ? -14.272 -3.811 12.558 1.00 96.50 94 CYS A CA 1
ATOM 708 C C . CYS A 1 94 ? -14.513 -3.142 11.189 1.00 96.50 94 CYS A C 1
ATOM 710 O O . CYS A 1 94 ? -14.967 -1.991 11.146 1.00 96.50 94 CYS A O 1
ATOM 712 N N . PRO A 1 95 ? -14.188 -3.809 10.065 1.00 94.94 95 PRO A N 1
ATOM 713 C CA . PRO A 1 95 ? -14.269 -3.216 8.725 1.00 94.94 95 PRO A CA 1
ATOM 714 C C . PRO A 1 95 ? -15.690 -2.782 8.336 1.00 94.94 95 PRO A C 1
ATOM 716 O O . PRO A 1 95 ? -15.871 -1.773 7.666 1.00 94.94 95 PRO A O 1
ATOM 719 N N . GLU A 1 96 ? -16.724 -3.464 8.822 1.00 96.50 96 GLU A N 1
ATOM 720 C CA . GLU A 1 96 ? -18.130 -3.098 8.613 1.00 96.50 96 GLU A CA 1
ATOM 721 C C . GLU A 1 96 ? -18.530 -1.758 9.260 1.00 96.50 96 GLU A C 1
ATOM 723 O O . GLU A 1 96 ? -19.549 -1.164 8.903 1.00 96.50 96 GLU 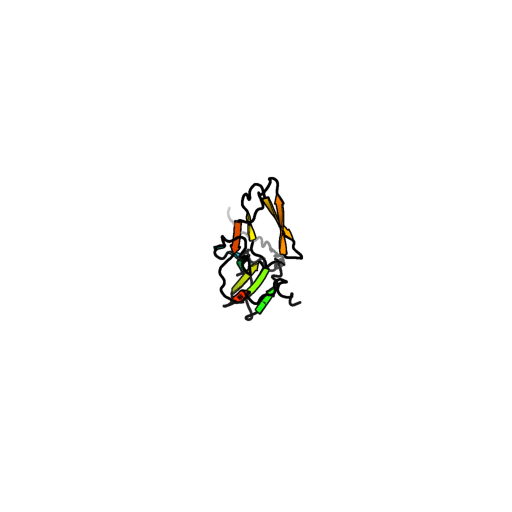A O 1
ATOM 728 N N . HIS A 1 97 ? -17.723 -1.268 10.204 1.00 96.94 97 HIS A N 1
ATOM 729 C CA . HIS A 1 97 ? -17.926 -0.010 10.925 1.00 96.94 97 HIS A CA 1
ATOM 730 C C . HIS A 1 97 ? -16.796 1.000 10.703 1.00 96.94 97 HIS A C 1
ATOM 732 O O . HIS A 1 97 ? -16.762 2.051 11.354 1.00 96.94 97 HIS A O 1
ATOM 738 N N . CYS A 1 98 ? -15.878 0.693 9.791 1.00 96.19 98 CYS A N 1
ATOM 739 C CA . CYS A 1 98 ? -14.770 1.549 9.426 1.00 96.19 98 CYS A CA 1
ATOM 740 C C . CYS A 1 98 ? -14.721 1.708 7.911 1.00 96.19 98 CYS A C 1
ATOM 742 O O . CYS A 1 98 ? -14.366 0.787 7.180 1.00 96.19 98 CYS A O 1
ATOM 744 N N . ARG A 1 99 ? -15.053 2.902 7.428 1.00 95.44 99 ARG A N 1
ATOM 745 C CA . ARG A 1 99 ? -14.860 3.234 6.024 1.00 95.44 99 ARG A CA 1
ATOM 746 C C . ARG A 1 99 ? -13.404 3.628 5.803 1.00 95.44 99 ARG A C 1
ATOM 748 O O . ARG A 1 99 ? -12.922 4.569 6.434 1.00 95.44 99 ARG A O 1
ATOM 755 N N . LEU A 1 100 ? -12.767 2.930 4.872 1.00 94.44 100 LEU A N 1
ATOM 756 C CA . LEU A 1 100 ? -11.419 3.198 4.394 1.00 94.44 100 LEU A CA 1
ATOM 757 C C . LEU A 1 100 ? -11.484 3.912 3.039 1.00 94.44 100 LEU A C 1
ATOM 759 O O . LEU A 1 100 ? -12.235 3.505 2.150 1.00 94.44 100 LEU A O 1
ATOM 763 N N . THR A 1 101 ? -10.720 4.986 2.885 1.00 93.69 101 THR A N 1
ATOM 764 C CA . THR A 1 101 ? -10.520 5.696 1.611 1.00 93.69 101 THR A CA 1
ATOM 765 C C . THR A 1 101 ? -9.050 6.061 1.468 1.00 93.69 101 THR A C 1
ATOM 767 O O . THR A 1 101 ? -8.402 6.279 2.483 1.00 93.69 101 THR A O 1
ATOM 770 N N . GLN A 1 102 ? -8.530 6.160 0.247 1.00 93.44 102 GLN A N 1
ATOM 771 C CA . GLN A 1 102 ? -7.138 6.544 0.005 1.00 93.44 102 GLN A CA 1
ATOM 772 C C . GLN A 1 102 ? -7.069 7.931 -0.634 1.00 93.44 102 GLN A C 1
ATOM 774 O O . GLN A 1 102 ? -7.736 8.183 -1.643 1.00 93.44 102 GLN A O 1
ATOM 779 N N . ASP A 1 103 ? -6.273 8.815 -0.041 1.00 91.69 103 ASP A N 1
ATOM 780 C CA . ASP A 1 103 ? -5.956 10.121 -0.611 1.00 91.69 103 ASP A CA 1
ATOM 781 C C . ASP A 1 103 ? -5.023 9.943 -1.818 1.00 91.69 103 ASP A C 1
ATOM 783 O O . ASP A 1 103 ? -4.020 9.250 -1.717 1.00 91.69 103 ASP A O 1
ATOM 787 N N . GLN A 1 104 ? -5.365 10.509 -2.976 1.00 88.25 104 GLN A N 1
ATOM 788 C CA . GLN A 1 104 ? -4.632 10.240 -4.223 1.00 88.25 104 GLN A CA 1
ATOM 789 C C . GLN A 1 104 ? -3.365 11.094 -4.382 1.00 88.25 104 GLN A C 1
ATOM 791 O O . GLN A 1 104 ? -2.534 10.784 -5.228 1.00 88.25 104 GLN A O 1
ATOM 796 N N . ASP A 1 105 ? -3.200 12.142 -3.573 1.00 87.12 105 ASP A N 1
ATOM 797 C CA . ASP A 1 105 ? -2.016 13.003 -3.631 1.00 87.12 105 ASP A CA 1
ATOM 798 C C . ASP A 1 105 ? -0.917 12.480 -2.696 1.00 87.12 105 ASP A C 1
ATOM 800 O O . ASP A 1 105 ? 0.269 12.521 -3.019 1.00 87.12 105 ASP A O 1
ATOM 804 N N . THR A 1 106 ? -1.316 11.980 -1.525 1.00 89.50 106 THR A N 1
ATOM 805 C CA . THR A 1 106 ? -0.404 11.492 -0.478 1.00 89.50 106 THR A CA 1
ATOM 806 C C . THR A 1 106 ? -0.328 9.973 -0.390 1.00 89.50 106 THR A C 1
ATOM 808 O O . THR A 1 106 ? 0.588 9.445 0.233 1.00 89.50 106 THR A O 1
ATOM 811 N N . CYS A 1 107 ? -1.284 9.262 -0.990 1.00 91.06 107 CYS A N 1
ATOM 812 C CA . CYS A 1 107 ? -1.441 7.808 -0.917 1.00 91.06 107 CYS A CA 1
ATOM 813 C C . CYS A 1 107 ? -1.712 7.245 0.481 1.00 91.06 107 CYS A C 1
ATOM 815 O O . CYS A 1 107 ? -1.808 6.025 0.644 1.00 91.06 107 CYS A O 1
ATOM 817 N N . GLU A 1 108 ? -1.915 8.123 1.462 1.00 92.94 108 GLU A N 1
ATOM 818 C CA . GLU A 1 108 ? -2.259 7.780 2.833 1.00 92.94 108 GLU A CA 1
ATOM 819 C C . GLU A 1 108 ? -3.710 7.299 2.942 1.00 92.94 108 GLU A C 1
ATOM 821 O O . GLU A 1 108 ? -4.627 7.763 2.247 1.00 92.94 108 GLU A O 1
ATOM 826 N N . PHE A 1 109 ? -3.933 6.366 3.865 1.00 93.75 109 PHE A N 1
ATOM 827 C CA . PHE A 1 109 ? -5.262 5.848 4.152 1.00 93.75 109 PHE A CA 1
ATOM 828 C C . PHE A 1 109 ? -5.993 6.731 5.167 1.00 93.75 109 PHE A C 1
ATOM 830 O O . PHE A 1 109 ? -5.545 6.967 6.289 1.00 93.75 109 PHE A O 1
ATOM 837 N N . LEU A 1 110 ? -7.175 7.191 4.773 1.00 94.44 110 LEU A N 1
ATOM 838 C CA . LEU A 1 110 ? -8.086 7.980 5.585 1.00 94.44 110 LEU A CA 1
ATOM 839 C C . LEU A 1 110 ? -9.190 7.089 6.157 1.00 94.44 110 LEU A C 1
ATOM 841 O O . LEU A 1 110 ? -9.805 6.285 5.449 1.00 94.44 110 LEU A O 1
ATOM 845 N N . PHE A 1 111 ? -9.484 7.292 7.440 1.00 95.25 111 PHE A N 1
ATOM 846 C CA . PHE A 1 111 ? -10.433 6.483 8.198 1.00 95.25 111 PHE A CA 1
ATOM 847 C C . PHE A 1 111 ? -11.666 7.289 8.598 1.00 95.25 111 PHE A C 1
ATOM 849 O O . PHE A 1 111 ? -11.570 8.403 9.115 1.00 95.25 111 PHE A O 1
ATOM 856 N N . SER A 1 112 ? -12.843 6.687 8.445 1.00 94.56 112 SER A N 1
ATOM 857 C CA . SER A 1 112 ? -14.097 7.220 8.974 1.00 94.56 112 SER A CA 1
ATOM 858 C C . SER A 1 112 ? -14.848 6.128 9.731 1.00 94.56 112 SER A C 1
ATOM 860 O O . SER A 1 112 ? -15.319 5.154 9.146 1.00 94.56 112 SER A O 1
ATOM 862 N N . ALA A 1 113 ? -14.937 6.277 11.054 1.00 93.31 113 ALA A N 1
ATOM 863 C CA . ALA A 1 113 ? -15.529 5.279 11.937 1.00 93.31 113 ALA A CA 1
ATOM 864 C C . ALA A 1 113 ? -16.995 5.605 12.257 1.00 93.31 113 ALA A C 1
ATOM 866 O O . ALA A 1 113 ? -17.305 6.710 12.703 1.00 93.31 113 ALA A O 1
ATOM 867 N N . SER A 1 114 ? -17.888 4.623 12.123 1.00 92.00 114 SER A N 1
ATOM 868 C CA . SER A 1 114 ? -19.269 4.720 12.626 1.00 92.00 114 SER A CA 1
ATOM 869 C C . SER A 1 114 ? -19.408 4.240 14.074 1.00 92.00 114 SER A C 1
ATOM 871 O O . SER A 1 114 ? -20.439 4.463 14.705 1.00 92.00 114 SER A O 1
ATOM 873 N N . ALA A 1 115 ? -18.382 3.568 14.605 1.00 90.31 115 ALA A N 1
ATOM 874 C CA . ALA A 1 115 ? -18.326 3.066 15.972 1.00 90.31 115 ALA A CA 1
ATOM 875 C C . ALA A 1 115 ? -16.941 3.298 16.593 1.00 90.31 115 ALA A C 1
ATOM 877 O O . ALA A 1 115 ? -15.916 3.305 15.908 1.00 90.31 115 ALA A O 1
ATOM 878 N N . ARG A 1 116 ? -16.897 3.486 17.918 1.00 93.06 116 ARG A N 1
ATOM 879 C CA . ARG A 1 116 ? -15.643 3.738 18.640 1.00 93.06 116 ARG A CA 1
ATOM 880 C C . ARG A 1 116 ? -14.702 2.538 18.504 1.00 93.06 116 ARG A C 1
ATOM 882 O O . ARG A 1 116 ? -15.079 1.427 18.852 1.00 93.06 116 ARG A O 1
ATOM 889 N N . GLY A 1 117 ? -13.477 2.790 18.045 1.00 92.75 117 GLY A N 1
ATOM 890 C CA . GLY A 1 117 ? -12.445 1.759 17.882 1.00 92.75 117 GLY A CA 1
ATOM 891 C C . GLY A 1 117 ? -12.610 0.866 16.648 1.00 92.75 117 GLY A C 1
ATOM 892 O O . GLY A 1 117 ? -11.812 -0.043 16.465 1.00 92.75 117 GLY A O 1
ATOM 893 N N . ALA A 1 118 ? -13.599 1.115 15.780 1.00 95.44 118 ALA A N 1
ATOM 894 C CA . ALA A 1 118 ? -13.800 0.291 14.585 1.00 95.44 118 ALA A CA 1
ATOM 895 C C . ALA A 1 118 ? -12.606 0.337 13.617 1.00 95.44 118 ALA A C 1
ATOM 897 O O . ALA A 1 118 ? -12.239 -0.683 13.039 1.00 95.44 118 ALA A O 1
ATOM 898 N N . CYS A 1 119 ? -11.987 1.514 13.490 1.00 96.50 119 CYS A N 1
ATOM 899 C CA . CYS A 1 119 ? -10.817 1.754 12.646 1.00 96.50 119 CYS A CA 1
ATOM 900 C C . CYS A 1 119 ? -9.478 1.517 13.355 1.00 96.50 119 CYS A C 1
ATOM 902 O O . CYS A 1 119 ? -8.450 1.984 12.880 1.00 96.50 119 CYS A O 1
ATOM 904 N N . GLU A 1 120 ? -9.468 0.848 14.509 1.00 97.44 120 GLU A N 1
ATOM 905 C CA . GLU A 1 120 ? -8.202 0.454 15.121 1.00 97.44 120 GLU A CA 1
ATOM 906 C C . GLU A 1 120 ? -7.477 -0.528 14.199 1.00 97.44 120 GLU A C 1
ATOM 908 O O . GLU A 1 120 ? -8.055 -1.546 13.809 1.00 97.44 120 GLU A O 1
ATOM 913 N N . ILE A 1 121 ? -6.234 -0.203 13.849 1.00 97.62 121 ILE A N 1
ATOM 914 C CA . ILE A 1 121 ? -5.382 -1.0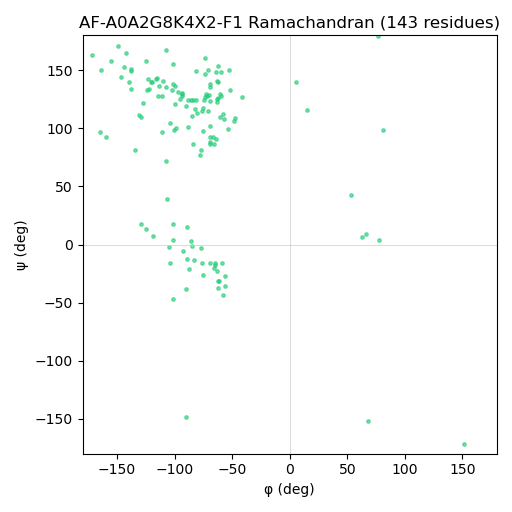34 13.002 1.00 97.62 121 ILE A CA 1
ATOM 915 C C . ILE A 1 121 ? -4.932 -2.249 13.816 1.00 97.62 121 ILE A C 1
ATOM 917 O O . ILE A 1 121 ? -4.465 -2.120 14.946 1.00 97.62 121 ILE A O 1
ATOM 921 N N . VAL A 1 122 ? -5.103 -3.433 13.240 1.00 97.94 122 VAL A N 1
ATOM 922 C CA . VAL A 1 122 ? -4.759 -4.741 13.821 1.00 97.94 122 VAL A CA 1
ATOM 923 C C . VAL A 1 122 ? -3.828 -5.546 12.907 1.00 97.94 122 VAL A C 1
ATOM 92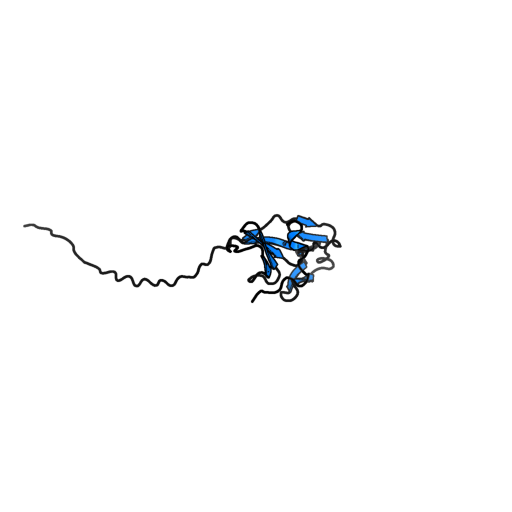5 O O . VAL A 1 122 ? -3.701 -6.757 13.068 1.00 97.94 122 VAL A O 1
ATOM 928 N N . GLY A 1 123 ? -3.246 -4.888 11.905 1.00 97.88 123 GLY A N 1
ATOM 929 C CA . GLY A 1 123 ? -2.297 -5.460 10.959 1.00 97.88 123 GLY A CA 1
ATOM 930 C C . GLY A 1 123 ? -2.339 -4.761 9.603 1.00 97.88 123 GLY A C 1
ATOM 931 O O . GLY A 1 123 ? -3.051 -3.770 9.429 1.00 97.88 123 GLY A O 1
ATOM 932 N N . TRP A 1 124 ? -1.627 -5.324 8.632 1.00 98.06 124 TRP A N 1
ATOM 933 C CA . TRP A 1 124 ? -1.417 -4.730 7.311 1.00 98.06 124 TRP A CA 1
ATOM 934 C C . TRP A 1 124 ? -1.494 -5.779 6.204 1.00 98.06 124 TRP A C 1
ATOM 936 O O . TRP A 1 124 ? -0.994 -6.892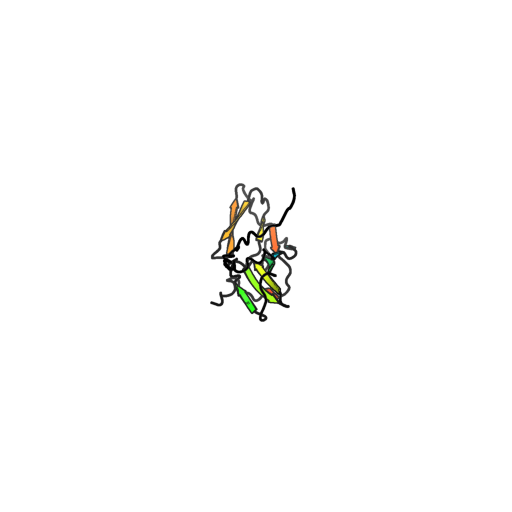 6.372 1.00 98.06 124 TRP A O 1
ATOM 946 N N . TYR A 1 125 ? -2.116 -5.437 5.076 1.00 97.12 125 TYR A N 1
ATOM 947 C CA . TYR A 1 125 ? -2.148 -6.275 3.877 1.00 97.12 125 TYR A CA 1
ATOM 948 C C . TYR A 1 125 ? -1.017 -5.898 2.920 1.00 97.12 125 TYR A C 1
ATOM 950 O O . TYR A 1 125 ? -0.868 -4.728 2.559 1.00 97.12 125 TYR A O 1
ATOM 958 N N . TYR A 1 126 ? -0.270 -6.903 2.465 1.00 95.50 126 TYR A N 1
ATOM 959 C CA . TYR A 1 126 ? 0.853 -6.734 1.539 1.00 95.50 126 TYR A CA 1
ATOM 960 C C . TYR A 1 126 ? 1.027 -7.960 0.629 1.00 95.50 126 TYR A C 1
ATOM 962 O O . TYR A 1 126 ? 0.381 -8.986 0.846 1.00 95.50 126 TYR A O 1
ATOM 970 N N . SER A 1 127 ? 1.886 -7.872 -0.386 1.00 95.00 127 SER A N 1
ATOM 971 C CA . SER A 1 127 ? 2.275 -9.007 -1.242 1.00 95.00 127 SER A CA 1
ATOM 972 C C . SER A 1 127 ? 3.786 -9.214 -1.209 1.00 95.00 127 SER A C 1
ATOM 974 O O . SER A 1 127 ? 4.525 -8.258 -1.347 1.00 95.00 127 SER A O 1
ATOM 976 N N . GLU A 1 128 ? 4.282 -10.438 -1.055 1.00 91.62 128 GLU A N 1
ATOM 977 C CA . GLU A 1 128 ? 5.731 -10.684 -0.981 1.00 91.62 128 GLU A CA 1
ATOM 978 C C . GLU A 1 128 ? 6.398 -10.597 -2.368 1.00 91.62 128 GLU A C 1
ATOM 980 O O . GLU A 1 128 ? 6.121 -11.415 -3.245 1.00 91.62 128 GLU A O 1
ATOM 985 N N . VAL A 1 129 ? 7.278 -9.605 -2.562 1.00 88.50 129 VAL A N 1
ATOM 986 C CA . VAL A 1 129 ? 7.961 -9.308 -3.844 1.00 88.50 129 VAL A CA 1
ATOM 987 C C . VAL A 1 129 ? 9.491 -9.179 -3.714 1.00 88.50 129 VAL A C 1
ATOM 989 O O . VAL A 1 129 ? 10.168 -8.660 -4.608 1.00 88.50 129 VAL A O 1
ATOM 992 N N . GLY A 1 130 ? 10.051 -9.690 -2.613 1.00 84.75 130 GLY A N 1
ATOM 993 C CA . GLY A 1 130 ? 11.480 -9.593 -2.300 1.00 84.75 130 GLY A CA 1
ATOM 994 C C . GLY A 1 130 ? 11.923 -8.161 -1.989 1.00 84.75 130 GLY A C 1
ATOM 995 O O . GLY A 1 130 ? 11.126 -7.349 -1.537 1.00 84.75 130 GLY A O 1
ATOM 996 N N . ASP A 1 131 ? 13.190 -7.855 -2.259 1.00 82.56 131 ASP A N 1
ATOM 997 C CA . ASP A 1 131 ? 13.839 -6.559 -1.998 1.00 82.56 131 ASP A CA 1
ATOM 998 C C . ASP A 1 131 ? 13.638 -5.525 -3.122 1.00 82.56 131 ASP A C 1
ATOM 1000 O O . ASP A 1 131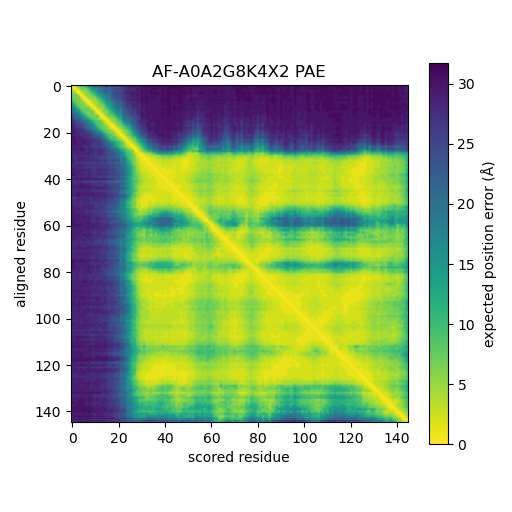 ? 14.149 -4.404 -3.070 1.00 82.56 131 ASP A O 1
ATOM 1004 N N . THR A 1 132 ? 12.866 -5.887 -4.149 1.00 80.44 132 THR A N 1
ATOM 1005 C CA . THR A 1 132 ? 12.654 -5.088 -5.363 1.00 80.44 132 THR A CA 1
ATOM 1006 C C . THR A 1 132 ? 12.121 -3.683 -5.064 1.00 80.44 132 THR A C 1
ATOM 1008 O O . THR A 1 132 ? 12.494 -2.728 -5.742 1.00 80.44 132 THR A O 1
ATOM 1011 N N . PHE A 1 133 ? 11.269 -3.547 -4.044 1.00 82.62 133 PHE A N 1
ATOM 1012 C CA . PHE A 1 133 ? 10.602 -2.290 -3.692 1.00 82.62 133 PHE A CA 1
ATOM 1013 C C . PHE A 1 133 ? 11.186 -1.604 -2.450 1.00 82.62 133 PHE A C 1
ATOM 1015 O O . PHE A 1 133 ? 10.788 -0.486 -2.142 1.00 82.62 133 PHE A O 1
ATOM 1022 N N . ASP A 1 134 ? 12.180 -2.199 -1.784 1.00 80.06 134 ASP A N 1
ATOM 1023 C CA . ASP A 1 134 ? 12.740 -1.667 -0.529 1.00 80.06 134 ASP A CA 1
ATOM 1024 C C . ASP A 1 134 ? 13.464 -0.323 -0.701 1.00 80.06 134 ASP A C 1
ATOM 1026 O O . ASP A 1 134 ? 13.663 0.415 0.262 1.00 80.06 134 ASP A O 1
ATOM 1030 N N . ASN A 1 135 ? 13.873 0.001 -1.931 1.00 75.38 135 ASN A N 1
ATOM 1031 C CA . ASN A 1 135 ? 14.572 1.244 -2.261 1.00 75.38 135 ASN A CA 1
ATOM 1032 C C . ASN A 1 135 ? 13.663 2.301 -2.909 1.00 75.38 135 ASN A C 1
ATOM 1034 O O . ASN A 1 135 ? 14.156 3.354 -3.322 1.00 75.38 135 ASN A O 1
ATOM 1038 N N . VAL A 1 136 ? 12.360 2.030 -3.039 1.00 76.50 136 VAL A N 1
ATOM 1039 C CA . VAL A 1 136 ? 11.402 3.023 -3.535 1.00 76.50 136 VAL A CA 1
ATOM 1040 C C . VAL A 1 136 ? 11.165 4.059 -2.432 1.00 76.50 136 VAL A C 1
ATOM 1042 O O . VAL A 1 136 ? 10.861 3.676 -1.305 1.00 76.50 136 VAL A O 1
ATOM 1045 N N . PRO A 1 137 ? 11.322 5.369 -2.704 1.00 74.38 137 PRO A N 1
ATOM 1046 C CA . PRO A 1 137 ? 11.029 6.397 -1.711 1.00 74.38 137 PRO A CA 1
ATOM 1047 C C . PRO A 1 137 ? 9.566 6.337 -1.261 1.00 74.38 137 PRO A C 1
ATOM 1049 O O . PRO A 1 137 ? 8.691 6.106 -2.087 1.00 74.38 137 PRO A O 1
ATOM 1052 N N . ASP A 1 138 ? 9.276 6.688 -0.005 1.00 69.00 138 ASP A N 1
ATOM 1053 C CA . ASP A 1 138 ? 7.893 6.767 0.508 1.00 69.00 138 ASP A CA 1
ATOM 1054 C C . ASP A 1 138 ? 6.993 7.713 -0.310 1.00 69.00 138 ASP A C 1
ATOM 1056 O O . ASP A 1 138 ? 5.775 7.554 -0.361 1.00 69.00 138 ASP A O 1
ATOM 1060 N N . THR A 1 139 ? 7.591 8.718 -0.961 1.00 68.88 139 THR A N 1
ATOM 1061 C CA . THR A 1 139 ? 6.903 9.655 -1.866 1.00 68.88 139 THR A CA 1
ATOM 1062 C C . THR A 1 139 ? 6.599 9.057 -3.241 1.00 68.88 139 THR A C 1
ATOM 1064 O O . THR A 1 139 ? 6.008 9.730 -4.085 1.00 68.88 139 THR A O 1
ATOM 1067 N N . GLY A 1 140 ? 7.030 7.822 -3.478 1.00 67.00 140 GLY A N 1
ATOM 1068 C CA . GLY A 1 140 ? 6.995 7.141 -4.756 1.00 67.00 140 GLY A CA 1
ATOM 1069 C C . GLY A 1 140 ? 8.074 7.580 -5.731 1.00 67.00 140 GLY A C 1
ATOM 1070 O O . GLY A 1 140 ? 8.892 8.470 -5.460 1.00 67.00 140 GLY A O 1
ATOM 1071 N N . LEU A 1 141 ? 8.054 6.942 -6.897 1.00 73.81 141 LEU A N 1
ATOM 1072 C CA . LEU A 1 141 ? 8.933 7.284 -8.007 1.00 73.81 141 LEU A CA 1
ATOM 1073 C C . LEU A 1 141 ? 8.383 8.480 -8.796 1.00 73.81 141 LEU A C 1
ATOM 1075 O O . LEU A 1 141 ? 7.166 8.678 -8.865 1.00 73.81 141 LEU A O 1
ATOM 1079 N N . PRO A 1 142 ? 9.262 9.305 -9.393 1.00 64.31 142 PRO A N 1
ATOM 1080 C CA . PRO A 1 142 ? 8.821 10.368 -10.282 1.00 64.31 142 PRO A CA 1
ATOM 1081 C C . PRO A 1 142 ? 8.146 9.778 -11.528 1.00 64.31 142 PRO A C 1
ATOM 1083 O O . PRO A 1 142 ? 8.518 8.708 -12.010 1.00 64.31 142 PRO A O 1
ATOM 1086 N N . TYR A 1 143 ? 7.168 10.503 -12.072 1.00 57.28 143 TYR A N 1
ATOM 1087 C CA . TYR A 1 143 ? 6.669 10.223 -13.415 1.00 57.28 143 TYR A CA 1
ATOM 1088 C C . TYR A 1 143 ? 7.746 10.635 -14.416 1.00 57.28 143 TYR A C 1
ATOM 1090 O O . TYR A 1 143 ? 8.064 11.822 -14.516 1.00 57.28 143 TYR A O 1
ATOM 1098 N N . ASP A 1 144 ? 8.299 9.670 -15.147 1.00 54.66 144 ASP A N 1
ATOM 1099 C CA . ASP A 1 144 ? 9.094 9.970 -16.333 1.00 54.66 144 ASP A CA 1
ATOM 1100 C C . ASP A 1 144 ? 8.135 10.501 -17.407 1.00 54.66 144 ASP A C 1
ATOM 1102 O O . ASP A 1 144 ? 7.345 9.758 -17.990 1.00 54.66 144 ASP A O 1
ATOM 1106 N N . SER A 1 145 ? 8.148 11.825 -17.577 1.00 44.91 145 SER A N 1
ATOM 1107 C CA . SER A 1 145 ? 7.373 12.568 -18.578 1.00 44.91 145 SER A CA 1
ATOM 1108 C C . SER A 1 145 ? 7.930 12.409 -19.986 1.00 44.91 145 SER A C 1
ATOM 1110 O O . SER A 1 145 ? 9.161 12.615 -20.126 1.00 44.91 145 SER A O 1
#

Secondary structure (DSSP, 8-state):
-----------------------------EEEPPPEEE--TT---SS--EEEETTSPP-SS-EEE-SS-TTEEEEEETTEEEEEESSPEEEES-GGGEEEEE-TTT-PEEEEESSTTTT-EEEEEE---TTTTTTS-TT------

Organism: Stichopus japonicus (NCBI:txid307972)

Mean predicted aligned error: 12.37 Å